Protein AF-A0A377ZYV3-F1 (afdb_monomer_lite)

pLDDT: mean 96.09, std 6.22, range [58.28, 98.5]

Structure (mmCIF, N/CA/C/O backbone):
data_AF-A0A377ZYV3-F1
#
_entry.id   AF-A0A377ZYV3-F1
#
loop_
_atom_site.group_PDB
_atom_site.id
_atom_site.type_symbol
_atom_site.label_atom_id
_atom_site.label_alt_id
_atom_site.label_comp_id
_atom_site.label_asym_id
_atom_site.label_entity_id
_atom_site.label_seq_id
_atom_site.pdbx_PDB_ins_code
_atom_site.Cartn_x
_atom_site.Cartn_y
_atom_site.Cartn_z
_atom_site.occupancy
_atom_site.B_iso_or_equiv
_atom_site.auth_seq_id
_atom_site.auth_comp_id
_atom_site.auth_asym_id
_atom_site.auth_atom_id
_atom_site.pdbx_PDB_model_num
ATOM 1 N N . MET A 1 1 ? -18.449 3.921 8.320 1.00 85.75 1 MET A N 1
ATOM 2 C CA . MET A 1 1 ? -18.527 4.288 6.884 1.00 85.75 1 MET A CA 1
ATOM 3 C C . MET A 1 1 ? -17.706 3.274 6.086 1.00 85.75 1 MET A C 1
ATOM 5 O O . MET A 1 1 ? -16.959 2.526 6.702 1.00 85.75 1 MET A O 1
ATOM 9 N N . PHE A 1 2 ? -17.871 3.161 4.766 1.00 96.31 2 PHE A N 1
ATOM 10 C CA . PHE A 1 2 ? -17.065 2.247 3.941 1.00 96.31 2 PHE A CA 1
ATOM 11 C C . PHE A 1 2 ? -16.449 3.038 2.793 1.00 96.31 2 PHE A C 1
ATOM 13 O O . PHE A 1 2 ? -17.170 3.507 1.914 1.00 96.31 2 PHE A O 1
ATOM 20 N N . LEU A 1 3 ? -15.133 3.222 2.838 1.00 98.44 3 LEU A N 1
ATOM 21 C CA . LEU A 1 3 ? -14.375 3.979 1.851 1.00 98.44 3 LEU A CA 1
ATOM 22 C C . LEU A 1 3 ? -13.411 3.069 1.095 1.00 98.44 3 LEU A C 1
ATOM 24 O O . LEU A 1 3 ? -12.907 2.076 1.628 1.00 98.44 3 LEU A O 1
ATOM 28 N N . VAL A 1 4 ? -13.142 3.464 -0.144 1.00 98.31 4 VAL A N 1
ATOM 29 C CA . VAL A 1 4 ? -12.154 2.842 -1.018 1.00 98.31 4 VAL A CA 1
ATOM 30 C C . VAL A 1 4 ? -11.152 3.915 -1.409 1.00 98.31 4 VAL A C 1
ATOM 32 O O . VAL A 1 4 ? -11.545 4.954 -1.939 1.00 98.31 4 VAL A O 1
ATOM 35 N N . ASP A 1 5 ? -9.872 3.666 -1.156 1.00 98.38 5 ASP A N 1
ATOM 36 C CA . ASP A 1 5 ? -8.806 4.432 -1.786 1.00 98.38 5 ASP A CA 1
ATOM 37 C C . ASP A 1 5 ? -8.629 3.902 -3.209 1.00 98.38 5 ASP A C 1
ATOM 39 O O . ASP A 1 5 ? -8.027 2.856 -3.454 1.00 98.38 5 ASP A O 1
ATOM 43 N N . SER A 1 6 ? -9.246 4.584 -4.166 1.00 98.19 6 SER A N 1
ATOM 44 C CA . SER A 1 6 ? -9.279 4.125 -5.550 1.00 98.19 6 SER A CA 1
ATOM 45 C C . SER A 1 6 ? -7.932 4.232 -6.269 1.00 98.19 6 SER A C 1
ATOM 47 O O . SER A 1 6 ? -7.843 3.759 -7.402 1.00 98.19 6 SER A O 1
ATOM 49 N N . HIS A 1 7 ? -6.923 4.894 -5.687 1.00 98.44 7 HIS A N 1
ATOM 50 C CA . HIS A 1 7 ? -5.628 5.097 -6.335 1.00 98.44 7 HIS A CA 1
ATOM 51 C C . HIS A 1 7 ? -4.543 5.511 -5.330 1.00 98.44 7 HIS A C 1
ATOM 53 O O . HIS A 1 7 ? -4.461 6.681 -4.951 1.00 98.44 7 HIS A O 1
ATOM 59 N N . CYS A 1 8 ? -3.632 4.596 -4.993 1.00 98.12 8 CYS A N 1
ATOM 60 C CA . CYS A 1 8 ? -2.471 4.926 -4.167 1.00 98.12 8 CYS A CA 1
ATOM 61 C C . CYS A 1 8 ? -1.196 4.180 -4.581 1.00 98.12 8 CYS A C 1
ATOM 63 O O . CYS A 1 8 ? -1.233 3.074 -5.117 1.00 98.12 8 CYS A O 1
ATOM 65 N N . HIS A 1 9 ? -0.044 4.793 -4.312 1.00 98.00 9 HIS A N 1
ATOM 66 C CA . HIS A 1 9 ? 1.277 4.209 -4.552 1.00 98.00 9 HIS A CA 1
ATOM 67 C C . HIS A 1 9 ? 1.817 3.602 -3.257 1.00 98.00 9 HIS A C 1
ATOM 69 O O . HIS A 1 9 ? 2.530 4.265 -2.504 1.00 98.00 9 HIS A O 1
ATOM 75 N N . LEU A 1 10 ? 1.448 2.350 -2.964 1.00 97.56 10 LEU A N 1
ATOM 76 C CA . LEU A 1 10 ? 1.901 1.673 -1.741 1.00 97.56 10 LEU A CA 1
ATOM 77 C C . LEU A 1 10 ? 3.420 1.454 -1.706 1.00 97.56 10 LEU A C 1
ATOM 79 O O . LEU A 1 10 ? 3.985 1.378 -0.622 1.00 97.56 10 LEU A O 1
ATOM 83 N N . ASP A 1 11 ? 4.083 1.379 -2.859 1.00 96.31 11 ASP A N 1
ATOM 84 C CA . ASP A 1 11 ? 5.544 1.293 -3.001 1.00 96.31 11 ASP A CA 1
ATOM 85 C C . ASP A 1 11 ? 6.259 2.620 -2.717 1.00 96.31 11 ASP A C 1
ATOM 87 O O . ASP A 1 11 ? 7.452 2.621 -2.427 1.00 96.31 11 ASP A O 1
ATOM 91 N N . GLY A 1 12 ? 5.541 3.743 -2.790 1.00 96.50 12 GLY A N 1
ATOM 92 C CA . GLY A 1 12 ? 6.078 5.086 -2.580 1.00 96.50 12 GLY A CA 1
ATOM 93 C C . GLY A 1 12 ? 5.949 5.617 -1.151 1.00 96.50 12 GLY A C 1
ATOM 94 O O . GLY A 1 12 ? 6.311 6.767 -0.905 1.00 96.50 12 GLY A O 1
ATOM 95 N N . LEU A 1 13 ? 5.404 4.833 -0.217 1.00 97.75 13 LEU A N 1
ATOM 96 C CA . LEU A 1 13 ? 5.251 5.245 1.180 1.00 97.75 13 LEU A CA 1
ATOM 97 C C . LEU A 1 13 ? 6.577 5.146 1.951 1.00 97.75 13 LEU A C 1
ATOM 99 O O . LEU A 1 13 ? 7.434 4.314 1.654 1.00 97.75 13 LEU A O 1
ATOM 103 N N . ASP A 1 14 ? 6.735 5.972 2.986 1.00 97.88 14 ASP A N 1
ATOM 104 C CA . ASP A 1 14 ? 7.906 5.915 3.866 1.00 97.88 14 ASP A CA 1
ATOM 105 C C . ASP A 1 14 ? 7.795 4.759 4.877 1.00 97.88 14 ASP A C 1
ATOM 107 O O . ASP A 1 14 ? 7.174 4.885 5.939 1.00 97.88 14 ASP A O 1
ATOM 111 N N . TYR A 1 15 ? 8.442 3.637 4.554 1.00 96.88 15 TYR A N 1
ATOM 112 C CA . TYR A 1 15 ? 8.573 2.469 5.435 1.00 96.88 15 TYR A CA 1
ATOM 113 C C . TYR A 1 15 ? 9.791 2.510 6.375 1.00 96.88 15 TYR A C 1
ATOM 115 O O . TYR A 1 15 ? 10.062 1.543 7.085 1.00 96.88 15 TYR A O 1
ATOM 123 N N . GLN A 1 16 ? 10.570 3.594 6.365 1.00 97.00 16 GLN A N 1
ATOM 124 C CA . GLN A 1 16 ? 11.722 3.756 7.254 1.00 97.00 16 GLN A CA 1
ATOM 125 C C . GLN A 1 16 ? 11.324 4.447 8.555 1.00 97.00 16 GLN A C 1
ATOM 127 O O . GLN A 1 16 ? 11.842 4.092 9.615 1.00 97.00 16 GLN A O 1
ATOM 132 N N . THR A 1 17 ? 10.413 5.425 8.482 1.00 97.06 17 THR A N 1
ATOM 133 C CA . THR A 1 17 ? 10.042 6.230 9.657 1.00 97.06 17 THR A CA 1
ATOM 134 C C . THR A 1 17 ? 8.548 6.245 9.972 1.00 97.06 17 THR A C 1
ATOM 136 O O . THR A 1 17 ? 8.187 6.275 11.150 1.00 97.06 17 THR A O 1
ATOM 139 N N . LEU A 1 18 ? 7.668 6.193 8.965 1.00 97.50 18 LEU A N 1
ATOM 140 C CA . LEU A 1 18 ? 6.227 6.393 9.164 1.00 97.50 18 LEU A CA 1
ATOM 141 C C . LEU A 1 18 ? 5.434 5.084 9.266 1.00 97.50 18 LEU A C 1
ATOM 143 O O . LEU A 1 18 ? 4.468 4.996 10.038 1.00 97.50 18 LEU A O 1
ATOM 147 N N . HIS A 1 19 ? 5.823 4.073 8.490 1.00 97.69 19 HIS A N 1
ATOM 148 C CA . HIS A 1 19 ? 5.122 2.796 8.401 1.00 97.69 19 HIS A CA 1
ATOM 149 C C . HIS A 1 19 ? 6.051 1.622 8.672 1.00 97.69 19 HIS A C 1
ATOM 151 O O . H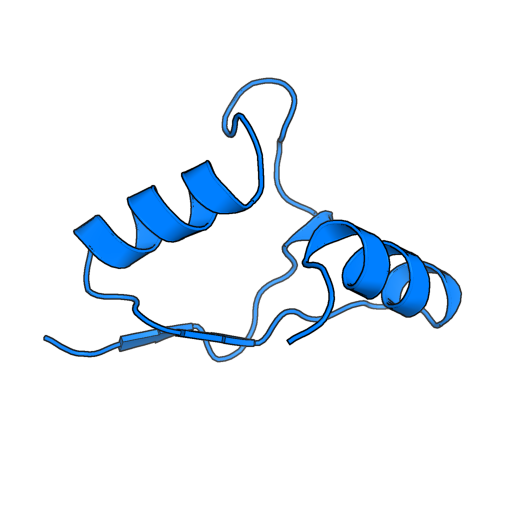IS A 1 19 ? 7.176 1.589 8.194 1.00 97.69 19 HIS A O 1
ATOM 157 N N . LYS A 1 20 ? 5.567 0.620 9.407 1.00 96.88 20 LYS A N 1
ATOM 158 C CA . LYS A 1 20 ? 6.354 -0.599 9.649 1.00 96.88 20 LYS A CA 1
ATOM 159 C C . LYS A 1 20 ? 6.382 -1.521 8.425 1.00 96.88 20 LYS A C 1
ATOM 161 O O . LYS A 1 20 ? 7.399 -2.146 8.146 1.00 96.88 20 LYS A O 1
ATOM 166 N N . ASN A 1 21 ? 5.240 -1.667 7.760 1.00 96.94 21 ASN A N 1
ATOM 167 C CA . ASN A 1 21 ? 4.999 -2.541 6.610 1.00 96.94 21 ASN A CA 1
ATOM 168 C C . ASN A 1 21 ? 3.617 -2.222 6.004 1.00 96.94 21 ASN A C 1
ATOM 170 O O . ASN A 1 21 ? 2.920 -1.324 6.482 1.00 96.94 21 ASN A O 1
ATOM 174 N N . VAL A 1 22 ? 3.215 -2.958 4.963 1.00 97.00 22 VAL A N 1
ATOM 175 C CA . VAL A 1 22 ? 1.904 -2.790 4.310 1.00 97.00 22 VAL A CA 1
ATOM 176 C C . VAL A 1 22 ? 0.745 -3.033 5.285 1.00 97.00 22 VAL A C 1
ATOM 178 O O . VAL A 1 22 ? -0.203 -2.253 5.290 1.00 97.00 22 VAL A O 1
ATOM 181 N N . ASP A 1 23 ? 0.833 -4.034 6.167 1.00 97.31 23 ASP A N 1
ATOM 182 C CA . ASP A 1 23 ? -0.220 -4.310 7.158 1.00 97.31 23 ASP A CA 1
ATOM 183 C C . ASP A 1 23 ? -0.484 -3.112 8.078 1.00 97.31 23 ASP A C 1
ATOM 185 O O . ASP A 1 23 ? -1.633 -2.785 8.366 1.00 97.31 23 ASP A O 1
ATOM 189 N N . ASP A 1 24 ? 0.570 -2.417 8.514 1.00 98.25 24 ASP A N 1
ATOM 190 C CA . ASP A 1 24 ? 0.457 -1.200 9.321 1.00 98.25 24 ASP A CA 1
ATOM 191 C C . ASP A 1 24 ? -0.212 -0.053 8.539 1.00 98.25 24 ASP A C 1
ATOM 193 O O . ASP A 1 24 ? -1.068 0.652 9.080 1.00 98.25 24 ASP A O 1
ATOM 197 N N . VAL A 1 25 ? 0.105 0.108 7.248 1.00 98.31 25 VAL A N 1
ATOM 198 C CA . VAL A 1 25 ? -0.591 1.063 6.362 1.00 98.31 25 VAL A CA 1
ATOM 199 C C . VAL A 1 25 ? -2.087 0.738 6.297 1.00 98.31 25 VAL A C 1
ATOM 201 O O . VAL A 1 25 ? -2.921 1.621 6.520 1.00 98.31 25 VAL A O 1
ATOM 204 N N . LEU A 1 26 ? -2.437 -0.525 6.042 1.00 97.81 26 LEU A N 1
ATOM 205 C CA . LEU A 1 26 ? -3.825 -0.9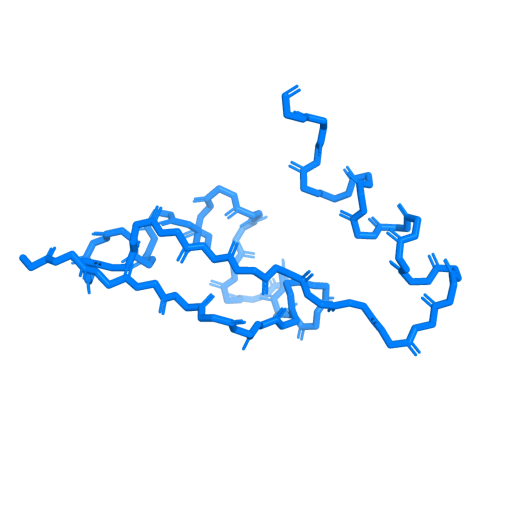71 5.910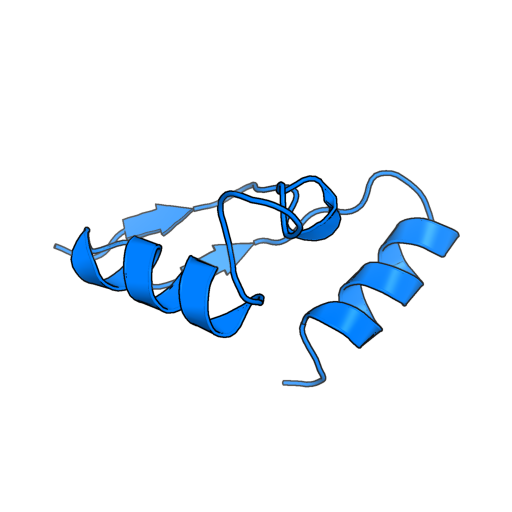 1.00 97.81 26 LEU A CA 1
ATOM 206 C C . LEU A 1 26 ? -4.589 -0.891 7.238 1.00 97.81 26 LEU A C 1
ATOM 208 O O . LEU A 1 26 ? -5.753 -0.495 7.245 1.00 97.81 26 LEU A O 1
ATOM 212 N N . ALA A 1 27 ? -3.945 -1.176 8.371 1.00 98.38 27 ALA A N 1
ATOM 213 C CA . ALA A 1 27 ? -4.543 -1.026 9.697 1.00 98.38 27 ALA A CA 1
ATOM 214 C C . ALA A 1 27 ? -4.872 0.444 10.008 1.00 98.38 27 ALA A C 1
ATOM 216 O O . ALA A 1 27 ? -5.979 0.756 10.461 1.00 98.38 27 ALA A O 1
ATOM 217 N N . LYS A 1 28 ? -3.946 1.365 9.705 1.00 98.50 28 LYS A N 1
ATOM 218 C CA . LYS A 1 28 ? -4.160 2.818 9.839 1.00 98.50 28 LYS A CA 1
ATOM 219 C C . LYS A 1 28 ? -5.289 3.312 8.927 1.00 98.50 28 LYS A C 1
ATOM 221 O O . LYS A 1 28 ? -6.115 4.117 9.361 1.00 98.50 28 LYS A O 1
ATOM 226 N N . ALA A 1 29 ? -5.359 2.817 7.690 1.00 98.44 29 ALA A N 1
ATOM 227 C CA . ALA A 1 29 ? -6.436 3.126 6.747 1.00 98.44 29 ALA A CA 1
ATOM 228 C C . ALA A 1 29 ? -7.798 2.604 7.249 1.00 98.44 29 ALA A C 1
ATOM 230 O O . ALA A 1 29 ? -8.779 3.354 7.309 1.00 98.44 29 ALA A O 1
ATOM 231 N N . ALA A 1 30 ? -7.838 1.354 7.719 1.00 98.31 30 ALA A N 1
ATOM 232 C CA . ALA A 1 30 ? -9.039 0.708 8.235 1.00 98.31 30 ALA A CA 1
ATOM 233 C C . ALA A 1 30 ? -9.600 1.404 9.481 1.00 98.31 30 ALA A C 1
ATOM 235 O O . ALA A 1 30 ? -10.825 1.499 9.609 1.00 98.31 30 ALA A O 1
ATOM 236 N N . ALA A 1 31 ? -8.740 1.941 10.356 1.00 98.50 31 ALA A N 1
ATOM 237 C CA . ALA A 1 31 ? -9.138 2.754 11.510 1.00 98.50 31 ALA A CA 1
ATOM 238 C C . ALA A 1 31 ? -9.873 4.053 11.116 1.00 98.50 31 ALA A C 1
ATOM 240 O O . ALA A 1 31 ? -10.556 4.654 11.943 1.00 98.50 31 ALA A O 1
ATOM 241 N N . ARG A 1 32 ? -9.762 4.473 9.849 1.00 98.25 32 ARG A N 1
ATOM 242 C CA . ARG A 1 32 ? -10.427 5.647 9.259 1.00 98.25 32 ARG A CA 1
ATOM 243 C C . ARG A 1 32 ? -11.454 5.262 8.192 1.00 98.25 32 ARG A C 1
ATOM 245 O O . ARG A 1 32 ? -11.753 6.054 7.304 1.00 98.25 32 ARG A O 1
ATOM 252 N N . ASP A 1 33 ? -11.981 4.044 8.282 1.00 98.25 33 ASP A N 1
ATOM 253 C CA . ASP A 1 33 ? -13.015 3.503 7.399 1.00 98.25 33 ASP A CA 1
ATOM 254 C C . ASP A 1 33 ? -12.626 3.292 5.926 1.00 98.25 33 ASP A C 1
ATOM 256 O O . ASP A 1 33 ? -13.488 2.930 5.125 1.00 98.25 33 ASP A O 1
ATOM 260 N N . VAL A 1 34 ? -11.343 3.404 5.569 1.00 98.50 34 VAL A N 1
ATOM 261 C CA . VAL A 1 34 ? -10.826 2.967 4.262 1.00 98.50 34 VAL A CA 1
ATOM 262 C C . VAL A 1 34 ? -10.558 1.468 4.329 1.00 98.50 34 VAL A C 1
ATOM 264 O O . VAL A 1 34 ? -9.640 1.028 5.016 1.00 98.50 34 VAL A O 1
ATOM 267 N N . LYS A 1 35 ? -11.413 0.670 3.685 1.00 97.69 35 LYS A N 1
ATOM 268 C CA . LYS A 1 35 ? -11.400 -0.801 3.803 1.00 97.69 35 LYS A CA 1
ATOM 269 C C . LYS A 1 35 ? -10.772 -1.503 2.601 1.00 97.69 35 LYS A C 1
ATOM 271 O O . LYS A 1 35 ? -10.421 -2.670 2.713 1.00 97.69 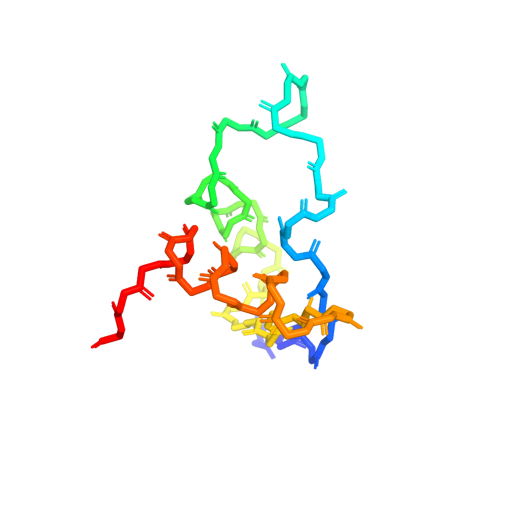35 LYS A O 1
ATOM 276 N N . PHE A 1 36 ? -10.644 -0.803 1.477 1.00 97.81 36 PHE A N 1
ATOM 277 C CA . PHE A 1 36 ? -10.017 -1.303 0.256 1.00 97.81 36 PHE A CA 1
ATOM 278 C C . PHE A 1 36 ? -9.152 -0.222 -0.376 1.00 97.81 36 PHE A C 1
ATOM 280 O O . PHE A 1 36 ? -9.484 0.961 -0.295 1.00 97.81 36 PHE A O 1
ATOM 287 N N . CYS A 1 37 ? -8.088 -0.656 -1.047 1.00 97.69 37 CYS A N 1
ATOM 288 C CA . CYS A 1 37 ? -7.190 0.206 -1.799 1.00 97.69 37 CYS A CA 1
ATOM 289 C C . CYS A 1 37 ? -6.881 -0.422 -3.162 1.00 97.69 37 CYS A C 1
ATOM 291 O O . CYS A 1 37 ? -6.763 -1.645 -3.266 1.00 97.69 37 CYS A O 1
ATOM 293 N N . LEU A 1 38 ? -6.702 0.408 -4.189 1.00 97.88 38 LEU A N 1
ATOM 294 C CA . LEU A 1 38 ? -6.122 0.003 -5.468 1.00 97.88 38 LEU A CA 1
ATOM 295 C C . LEU A 1 38 ? -4.688 0.531 -5.545 1.00 97.88 38 LEU A C 1
ATO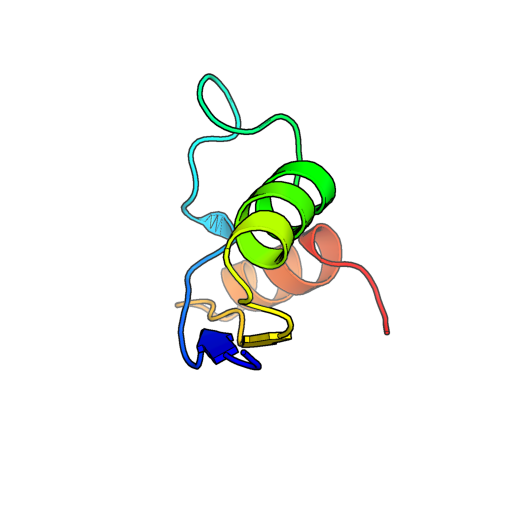M 297 O O . LEU A 1 38 ? -4.459 1.734 -5.676 1.00 97.88 38 LEU A O 1
ATOM 301 N N . ALA A 1 39 ? -3.732 -0.393 -5.451 1.00 97.75 39 ALA A N 1
ATOM 302 C CA . ALA A 1 39 ? -2.310 -0.087 -5.475 1.00 97.75 39 ALA A CA 1
ATOM 303 C C . ALA A 1 39 ? -1.808 0.075 -6.921 1.00 97.75 39 ALA A C 1
ATOM 305 O O . ALA A 1 39 ? -2.061 -0.775 -7.778 1.00 97.75 39 ALA A O 1
ATOM 306 N N . VAL A 1 40 ? -1.108 1.175 -7.196 1.00 98.06 40 VAL A N 1
ATOM 307 C CA . VAL A 1 40 ? -0.673 1.575 -8.539 1.00 98.06 40 VAL A CA 1
ATOM 308 C C . VAL A 1 40 ? 0.847 1.588 -8.614 1.00 98.06 40 VAL A C 1
ATOM 310 O O . VAL A 1 40 ? 1.512 2.213 -7.794 1.00 98.06 40 VAL A O 1
ATOM 313 N N . ALA A 1 41 ? 1.395 0.969 -9.657 1.00 97.94 41 ALA A N 1
ATOM 314 C CA . ALA A 1 41 ? 2.804 1.076 -10.017 1.00 97.94 41 ALA A CA 1
ATOM 315 C C . ALA A 1 41 ? 2.970 1.881 -11.313 1.00 97.94 41 ALA A C 1
ATOM 317 O O . ALA A 1 41 ? 2.114 1.843 -12.197 1.00 97.94 41 ALA A O 1
ATOM 318 N N . THR A 1 42 ? 4.087 2.594 -11.449 1.00 97.62 42 THR A N 1
ATOM 319 C CA . THR A 1 42 ? 4.342 3.513 -12.578 1.00 97.62 42 THR A CA 1
ATOM 320 C C . THR A 1 42 ? 5.171 2.898 -13.706 1.00 97.62 42 THR A C 1
ATOM 322 O O . THR A 1 42 ? 5.294 3.483 -14.780 1.00 97.62 42 THR A O 1
ATOM 325 N N . THR A 1 43 ? 5.748 1.716 -13.486 1.00 98.12 43 THR A N 1
ATOM 326 C CA . THR A 1 43 ? 6.582 1.007 -14.465 1.00 98.12 43 THR A CA 1
ATOM 327 C C . THR A 1 43 ? 6.344 -0.499 -14.392 1.00 98.12 43 THR A C 1
ATOM 329 O O . THR A 1 43 ? 5.859 -1.010 -13.384 1.00 98.12 43 THR A O 1
ATOM 332 N N . LEU A 1 44 ? 6.720 -1.237 -15.441 1.00 98.12 44 LEU A N 1
ATOM 333 C CA . LEU A 1 44 ? 6.596 -2.699 -15.450 1.00 98.12 44 LEU A CA 1
ATOM 334 C C . LEU A 1 44 ? 7.452 -3.388 -14.362 1.00 98.12 44 LEU A C 1
ATOM 336 O O . LEU A 1 44 ? 6.928 -4.288 -13.705 1.00 98.12 44 LEU A O 1
ATOM 340 N N . PRO A 1 45 ? 8.724 -3.001 -14.118 1.00 98.06 45 PRO A N 1
ATOM 341 C CA . PRO A 1 45 ? 9.472 -3.523 -12.974 1.00 98.06 45 PRO A CA 1
ATOM 342 C C . PRO A 1 45 ? 8.822 -3.157 -11.636 1.00 98.06 45 PRO A C 1
ATOM 344 O O . PRO A 1 45 ? 8.649 -4.036 -10.798 1.00 98.06 45 PRO A O 1
ATOM 347 N N . GLY A 1 46 ? 8.378 -1.904 -11.471 1.00 97.62 46 GLY A N 1
ATOM 348 C CA . GLY A 1 46 ? 7.682 -1.459 -10.260 1.00 97.62 46 GLY A CA 1
ATOM 349 C C . GLY A 1 46 ? 6.403 -2.252 -9.990 1.00 97.62 46 GLY A C 1
ATOM 350 O O . GLY A 1 46 ? 6.142 -2.622 -8.853 1.00 97.62 46 GLY A O 1
ATOM 351 N N . TYR A 1 47 ? 5.650 -2.613 -11.034 1.00 97.50 47 TYR A N 1
ATOM 352 C CA . TYR A 1 47 ? 4.471 -3.473 -10.905 1.00 97.50 47 TYR A CA 1
ATOM 353 C C . TYR A 1 47 ? 4.815 -4.844 -10.314 1.00 97.50 47 TYR A C 1
ATOM 355 O O . TYR A 1 47 ? 4.102 -5.335 -9.441 1.00 97.50 47 TYR A O 1
ATOM 363 N N . ARG A 1 48 ? 5.916 -5.461 -10.762 1.00 96.88 48 ARG A N 1
ATOM 364 C CA . ARG A 1 48 ? 6.360 -6.760 -10.233 1.00 96.88 48 ARG A CA 1
ATOM 365 C C . ARG A 1 48 ? 6.764 -6.645 -8.765 1.00 96.88 48 ARG A C 1
ATOM 367 O O . ARG A 1 48 ? 6.282 -7.427 -7.955 1.00 96.88 48 ARG A O 1
ATOM 374 N N . SER A 1 49 ? 7.547 -5.624 -8.417 1.00 96.62 49 SER A N 1
ATOM 375 C CA . SER A 1 49 ? 7.918 -5.351 -7.023 1.00 96.62 49 SER A CA 1
ATOM 376 C C . SER A 1 49 ? 6.703 -5.045 -6.147 1.00 96.62 49 SER A C 1
ATOM 378 O O . SER A 1 49 ? 6.639 -5.506 -5.014 1.00 96.62 49 SER A O 1
ATOM 380 N N . MET A 1 50 ? 5.706 -4.322 -6.668 1.00 96.94 50 MET A N 1
ATOM 381 C CA . MET A 1 50 ? 4.463 -4.066 -5.945 1.00 96.94 50 MET A CA 1
ATOM 382 C C . MET A 1 50 ? 3.711 -5.357 -5.643 1.00 96.94 50 MET A C 1
ATOM 384 O O . MET A 1 50 ? 3.244 -5.522 -4.524 1.00 96.94 50 MET A O 1
ATOM 388 N N . ARG A 1 51 ? 3.610 -6.276 -6.612 1.00 96.19 51 ARG A N 1
ATOM 389 C CA . ARG A 1 51 ? 2.972 -7.586 -6.410 1.00 96.19 51 ARG A CA 1
ATOM 390 C C . ARG A 1 51 ? 3.658 -8.396 -5.315 1.00 96.19 51 ARG A C 1
ATOM 392 O O . ARG A 1 51 ? 2.971 -8.964 -4.479 1.00 96.19 51 ARG A O 1
ATOM 399 N N . GLU A 1 52 ? 4.986 -8.399 -5.287 1.00 95.94 52 GLU A N 1
ATOM 400 C CA . GLU A 1 52 ? 5.752 -9.042 -4.212 1.00 95.94 52 GLU A CA 1
ATOM 401 C C . GLU A 1 52 ? 5.520 -8.357 -2.855 1.00 95.94 52 GLU A C 1
ATOM 403 O O . GLU A 1 52 ? 5.377 -9.037 -1.843 1.00 95.94 52 GLU A O 1
ATOM 408 N N . LEU A 1 53 ? 5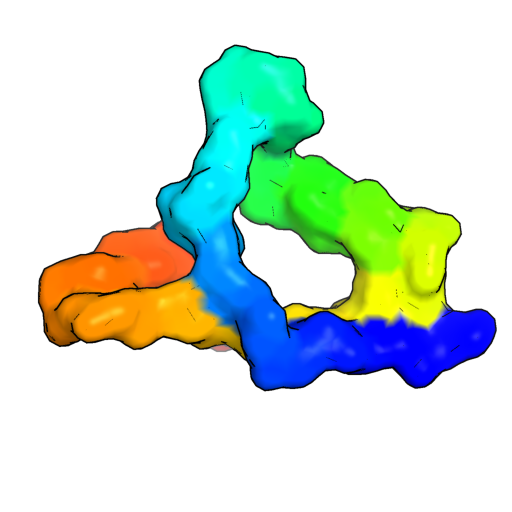.439 -7.021 -2.839 1.00 95.00 53 LEU A N 1
ATOM 409 C CA . LEU A 1 53 ? 5.214 -6.222 -1.633 1.00 95.00 53 LEU A CA 1
ATOM 410 C C . LEU A 1 53 ? 3.827 -6.453 -1.016 1.00 95.00 53 LEU A C 1
ATOM 412 O O . LEU A 1 53 ? 3.722 -6.560 0.204 1.00 95.00 53 LEU A O 1
ATOM 416 N N . VAL A 1 54 ? 2.768 -6.487 -1.834 1.00 94.56 54 VAL A N 1
ATOM 417 C CA . VAL A 1 54 ? 1.388 -6.674 -1.344 1.00 94.56 54 VAL A CA 1
ATOM 418 C C . VAL A 1 54 ? 1.015 -8.143 -1.136 1.00 94.56 54 VAL A C 1
ATOM 420 O O . VAL A 1 54 ? 0.048 -8.421 -0.433 1.00 94.56 54 VAL A O 1
ATOM 423 N N . GLY A 1 55 ? 1.781 -9.072 -1.711 1.00 88.31 55 GLY A N 1
ATOM 424 C CA . GLY A 1 55 ? 1.482 -10.500 -1.702 1.00 88.31 55 GLY A CA 1
ATOM 425 C C . GLY A 1 55 ? 0.460 -10.916 -2.765 1.00 88.31 55 GLY A C 1
ATOM 426 O O . GLY A 1 55 ? -0.099 -10.098 -3.500 1.00 88.31 55 GLY A O 1
ATOM 427 N N . ASP A 1 56 ? 0.234 -12.223 -2.863 1.00 74.75 56 ASP A N 1
ATOM 428 C CA . ASP A 1 56 ? -0.835 -12.774 -3.693 1.00 74.75 56 ASP A CA 1
ATOM 429 C C . ASP A 1 56 ? -2.169 -12.773 -2.931 1.00 74.75 56 ASP A C 1
ATOM 431 O O . ASP A 1 56 ? -2.199 -12.894 -1.705 1.00 74.75 56 ASP A O 1
ATOM 435 N N . ALA A 1 57 ? -3.261 -12.598 -3.680 1.00 58.28 57 ALA A N 1
ATOM 436 C CA . ALA A 1 57 ? -4.632 -12.631 -3.174 1.00 58.28 57 ALA A CA 1
ATOM 437 C C . ALA A 1 57 ? -5.145 -14.062 -2.966 1.00 58.28 57 ALA A C 1
ATOM 439 O O . ALA A 1 57 ? -4.775 -14.944 -3.778 1.00 58.28 57 ALA A O 1
#

InterPro domains:
  IPR018228 Deoxyribonuclease, TatD-related, conserved site [PS01137] (3-11)
  IPR032466 Metal-dependent hydrolase [SSF51556] (1-54)

Organism: NCBI:txid72407

Foldseek 3Di:
DAAEAAEDALVPDPCPPPNVAVVRVCVVCVVVRHNYYDHDDDDPVRVVVVCVRVDDD

Secondary structure (DSSP, 8-state):
--EEEEEE-GGGS-TTTT-SSHHHHHHHHHTTTEEEEEE--SSHHHHHHHHHHH---

Sequence (57 aa):
MFLVDSHCHLDGLDYQTLHKNVDDVLAKAAARDVKFCLAVATTLPGYRSMRELVGDA

Radius of gyration: 11.51 Å; chains: 1; bounding box: 30×19×27 Å